Protein AF-A0A2V8CR18-F1 (afdb_monomer_lite)

Sequence (123 aa):
MHYYDLYAPLVASVKLEYTPEAAEKIVVDAVAPLGLEYQGVIKRAYDERWIDLLPSGGKLSGAYSNGGAYDVHPYMLINFNGKYPDVSTLAHELGHTMQSYFSNKKQPYPLASYPIFVAEVAS

Secondary structure (DSSP, 8-state):
--GGGTT--SSPPP-----HHHHHHHHHHHTGGG-HHHHHHHHHHHHTT-EE-S--TTPPSSEEEE---TTS--EEEE---SSHHHHHHHHHHHHHHHHHHHHHHHS-HHHHPPPHHHHTT--

Structure (mmCIF, N/CA/C/O backbone):
data_AF-A0A2V8CR18-F1
#
_entry.id   AF-A0A2V8CR18-F1
#
loop_
_atom_site.group_PDB
_atom_site.id
_atom_site.type_symbol
_atom_site.label_atom_id
_atom_site.label_alt_id
_atom_site.label_comp_id
_ato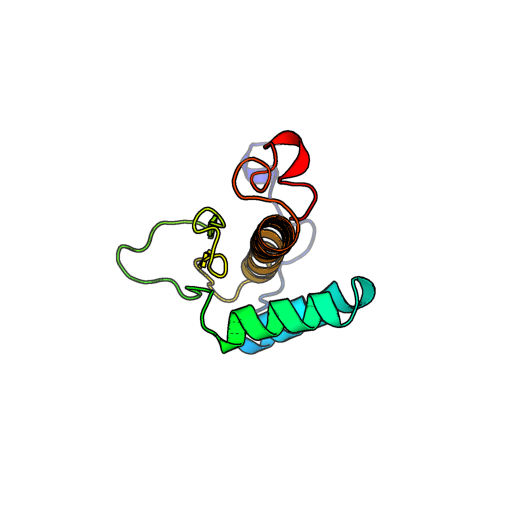m_site.label_asym_id
_atom_site.label_entity_id
_atom_site.label_seq_id
_atom_site.pdbx_PDB_ins_code
_atom_site.Cartn_x
_atom_site.Cartn_y
_atom_site.Cartn_z
_atom_site.occupancy
_atom_site.B_iso_or_equiv
_atom_site.auth_seq_id
_atom_site.auth_comp_id
_atom_site.auth_asym_id
_atom_site.auth_atom_id
_atom_site.pdbx_PDB_model_num
ATOM 1 N N . MET A 1 1 ? 34.560 -4.515 -6.338 1.00 73.81 1 MET A N 1
ATOM 2 C CA . MET A 1 1 ? 33.139 -4.188 -6.138 1.00 73.81 1 MET A CA 1
ATOM 3 C C . MET A 1 1 ? 33.024 -2.708 -5.854 1.00 73.81 1 MET A C 1
ATOM 5 O O . MET A 1 1 ? 33.656 -2.228 -4.919 1.00 73.81 1 MET A O 1
ATOM 9 N N . HIS A 1 2 ? 32.260 -2.013 -6.680 1.00 92.19 2 HIS A N 1
ATOM 10 C CA . HIS A 1 2 ? 31.877 -0.615 -6.538 1.00 92.19 2 HIS A CA 1
ATOM 11 C C . HIS A 1 2 ? 30.385 -0.522 -6.200 1.00 92.19 2 HIS A C 1
ATOM 13 O O . HIS A 1 2 ? 29.656 -1.507 -6.282 1.00 92.19 2 HIS A O 1
ATOM 19 N N . TYR A 1 3 ? 29.906 0.673 -5.856 1.00 89.31 3 TYR A N 1
ATOM 20 C CA . TYR A 1 3 ? 28.501 0.885 -5.492 1.00 89.31 3 TYR A CA 1
ATOM 21 C C . TYR A 1 3 ? 27.514 0.468 -6.600 1.00 89.31 3 TYR A C 1
ATOM 23 O O . TYR A 1 3 ? 26.449 -0.067 -6.311 1.00 89.31 3 TYR A O 1
ATOM 31 N N . TYR A 1 4 ? 27.882 0.646 -7.873 1.00 88.31 4 TYR A N 1
ATOM 32 C CA . TYR A 1 4 ? 27.051 0.247 -9.016 1.00 88.31 4 TYR A CA 1
ATOM 33 C C . TYR A 1 4 ? 26.975 -1.274 -9.230 1.00 88.31 4 TYR A C 1
ATOM 35 O O . TYR A 1 4 ? 26.094 -1.732 -9.953 1.00 88.31 4 TYR A O 1
ATOM 43 N N . ASP A 1 5 ? 27.846 -2.056 -8.585 1.00 88.62 5 ASP A N 1
ATOM 44 C CA . ASP A 1 5 ? 27.789 -3.520 -8.637 1.00 88.62 5 ASP A CA 1
ATOM 45 C C . ASP A 1 5 ? 26.711 -4.079 -7.687 1.00 88.62 5 ASP A C 1
ATOM 47 O O . ASP A 1 5 ? 26.291 -5.221 -7.851 1.00 88.62 5 ASP A O 1
ATOM 51 N N . LEU A 1 6 ? 26.225 -3.285 -6.715 1.00 87.44 6 LEU A N 1
ATOM 52 C CA . LEU A 1 6 ? 25.249 -3.727 -5.703 1.00 87.44 6 LEU A CA 1
ATOM 53 C C . LEU A 1 6 ? 23.882 -4.103 -6.290 1.00 87.44 6 LEU A C 1
ATOM 55 O O . LEU A 1 6 ? 23.180 -4.932 -5.720 1.00 87.44 6 LEU A O 1
ATOM 59 N N . TYR A 1 7 ? 23.508 -3.491 -7.414 1.00 82.81 7 TYR A N 1
ATOM 60 C CA . TYR A 1 7 ? 22.200 -3.673 -8.052 1.00 82.81 7 TYR A CA 1
ATOM 61 C C . TYR A 1 7 ? 22.311 -4.334 -9.430 1.00 82.81 7 TYR A C 1
ATOM 63 O O . TYR A 1 7 ? 21.338 -4.357 -10.187 1.00 82.81 7 TYR A O 1
ATOM 71 N N . ALA A 1 8 ? 23.496 -4.848 -9.778 1.00 84.88 8 ALA A N 1
ATOM 72 C CA . ALA A 1 8 ? 23.696 -5.562 -11.027 1.00 84.88 8 ALA A CA 1
ATOM 73 C C . ALA A 1 8 ? 22.865 -6.859 -11.002 1.00 84.88 8 ALA A C 1
ATOM 75 O O . ALA A 1 8 ? 23.010 -7.667 -10.080 1.00 84.88 8 ALA A O 1
ATOM 76 N N . PRO A 1 9 ? 21.973 -7.081 -11.981 1.00 81.31 9 PRO A N 1
ATOM 77 C CA . PRO A 1 9 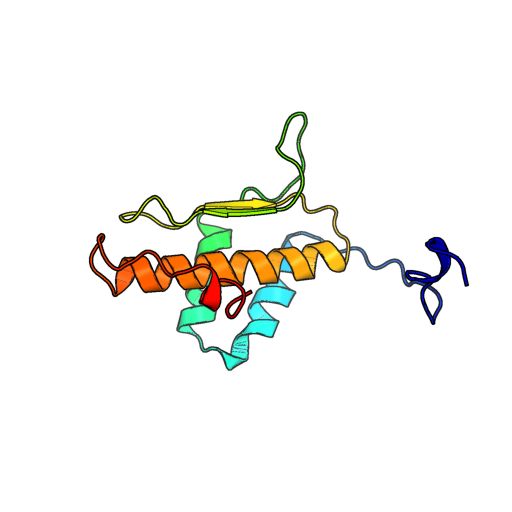? 21.134 -8.266 -11.980 1.00 81.31 9 PRO A CA 1
ATOM 78 C C . PRO A 1 9 ? 21.989 -9.511 -12.250 1.00 81.31 9 PRO A C 1
ATOM 80 O O . PRO A 1 9 ? 22.832 -9.522 -13.145 1.00 81.31 9 PRO A O 1
ATOM 83 N N . LEU A 1 10 ? 21.751 -10.580 -11.485 1.00 85.44 10 LEU A N 1
ATOM 84 C CA . LEU A 1 10 ? 22.474 -11.854 -11.630 1.00 85.44 10 LEU A CA 1
ATOM 85 C C . LEU A 1 10 ? 22.146 -12.582 -12.943 1.00 85.44 10 LEU A C 1
ATOM 87 O O . LEU A 1 10 ? 22.904 -13.437 -13.393 1.00 85.44 10 LEU A O 1
ATOM 91 N N . VAL A 1 11 ? 21.004 -12.254 -13.545 1.00 86.19 11 VAL A N 1
ATOM 92 C CA . VAL A 1 11 ? 20.515 -12.806 -14.810 1.00 86.19 11 VAL A CA 1
ATOM 93 C C . VAL A 1 11 ? 20.089 -11.671 -15.734 1.00 86.19 11 VAL A C 1
ATOM 95 O O . VAL A 1 11 ? 19.818 -10.560 -15.280 1.00 86.19 11 VAL A O 1
ATOM 98 N N . ALA A 1 12 ? 20.007 -11.945 -17.038 1.00 81.62 12 ALA A N 1
ATOM 99 C CA . ALA A 1 12 ? 19.505 -10.968 -17.996 1.00 81.62 12 ALA A CA 1
ATOM 100 C C . ALA A 1 12 ? 18.096 -10.498 -17.600 1.00 81.62 12 ALA A C 1
ATOM 102 O O . ALA A 1 12 ? 17.220 -11.304 -17.281 1.00 81.62 12 ALA A O 1
ATOM 103 N N . SER A 1 13 ? 17.884 -9.185 -17.619 1.00 73.06 13 SER A N 1
ATOM 104 C CA . SER A 1 13 ? 16.597 -8.592 -17.290 1.00 73.06 13 SER A CA 1
ATOM 105 C C . SER A 1 13 ? 15.564 -8.919 -18.367 1.00 73.06 13 SER A C 1
ATOM 107 O O . SER A 1 13 ? 15.783 -8.714 -19.561 1.00 73.06 13 SER A O 1
ATOM 109 N N . VAL A 1 14 ? 14.404 -9.409 -17.935 1.00 75.31 14 VAL A N 1
ATOM 110 C CA . VAL A 1 14 ? 13.232 -9.557 -18.800 1.00 75.31 14 VAL A CA 1
ATOM 111 C C . VAL A 1 14 ? 12.463 -8.241 -18.764 1.00 75.31 14 VAL A C 1
ATOM 113 O O . VAL A 1 14 ? 12.161 -7.724 -17.687 1.00 75.31 14 VAL A O 1
ATOM 116 N N . LYS A 1 15 ? 12.139 -7.681 -19.934 1.00 75.69 15 LYS A N 1
ATOM 117 C CA . LYS A 1 15 ? 11.211 -6.548 -20.021 1.00 75.69 15 LYS A CA 1
ATOM 118 C C . LYS A 1 15 ? 9.792 -7.058 -19.793 1.00 75.69 15 LYS A C 1
ATOM 120 O O . LYS A 1 15 ? 9.140 -7.515 -20.724 1.00 75.69 15 LYS A O 1
ATOM 125 N N . LEU A 1 16 ? 9.360 -7.018 -18.538 1.00 83.00 16 LEU A N 1
ATOM 126 C CA . LEU A 1 16 ? 7.977 -7.265 -18.151 1.00 83.00 16 LEU A CA 1
ATOM 127 C C . LEU A 1 16 ? 7.273 -5.919 -18.018 1.00 83.00 16 LEU A C 1
ATOM 129 O O . LEU A 1 16 ? 7.712 -5.066 -17.244 1.00 83.00 16 LEU A O 1
ATOM 133 N N . GLU A 1 17 ? 6.203 -5.754 -18.785 1.00 92.56 17 GLU A N 1
ATOM 134 C CA . GLU A 1 17 ? 5.314 -4.601 -18.719 1.00 92.56 17 GLU A CA 1
ATOM 135 C C . GLU A 1 17 ? 3.949 -5.062 -18.209 1.00 92.56 17 GLU A C 1
ATOM 137 O O . GLU A 1 17 ? 3.429 -6.095 -18.636 1.00 92.56 17 GLU A O 1
ATOM 142 N N . TYR A 1 18 ? 3.387 -4.303 -17.274 1.00 96.00 18 TYR A N 1
ATOM 143 C CA . TYR A 1 18 ? 2.132 -4.606 -16.601 1.00 96.00 18 TYR A CA 1
ATOM 144 C C . TYR A 1 18 ? 1.156 -3.459 -16.815 1.00 96.00 18 TYR A C 1
ATOM 146 O O . TYR A 1 18 ? 1.478 -2.301 -16.548 1.00 96.00 18 TYR A O 1
ATOM 154 N N . THR A 1 19 ? -0.055 -3.778 -17.262 1.00 97.62 19 THR A N 1
ATOM 155 C CA . THR A 1 19 ? -1.153 -2.808 -17.239 1.00 97.62 19 THR A CA 1
ATOM 156 C C . THR A 1 19 ? -1.677 -2.651 -15.804 1.00 97.62 19 THR A C 1
ATOM 158 O O . THR A 1 19 ? -1.482 -3.561 -14.988 1.00 97.62 19 THR A O 1
ATOM 161 N N . PRO A 1 20 ? -2.351 -1.535 -15.474 1.00 96.62 20 PRO A N 1
ATOM 162 C CA . PRO A 1 20 ? -3.069 -1.375 -14.208 1.00 96.62 20 PRO A CA 1
ATOM 163 C C . PRO A 1 20 ? -3.942 -2.576 -13.828 1.00 96.62 20 PRO A C 1
ATOM 165 O O . PRO A 1 20 ? -3.881 -3.057 -12.702 1.00 96.62 20 PRO A O 1
ATOM 168 N N . GLU A 1 21 ? -4.694 -3.108 -14.787 1.00 97.06 21 GLU A N 1
ATOM 169 C CA . GLU A 1 21 ? -5.637 -4.210 -14.585 1.00 97.06 21 GLU A CA 1
ATOM 170 C C . GLU A 1 21 ? -4.897 -5.531 -14.339 1.00 97.06 21 GLU A C 1
ATOM 172 O O . GLU A 1 21 ? -5.298 -6.343 -13.503 1.00 97.06 21 GLU A O 1
ATOM 177 N N . ALA A 1 22 ? -3.781 -5.749 -15.045 1.00 97.56 22 ALA A N 1
ATOM 178 C CA . ALA A 1 22 ? -2.915 -6.896 -14.802 1.00 97.56 22 ALA A CA 1
ATOM 179 C C . ALA A 1 22 ? -2.295 -6.828 -13.398 1.00 97.56 22 ALA A C 1
ATOM 181 O O . ALA A 1 22 ? -2.259 -7.839 -12.698 1.00 97.56 22 ALA A O 1
ATOM 182 N N . ALA A 1 23 ? -1.843 -5.642 -12.978 1.00 97.31 23 ALA A N 1
ATOM 183 C CA . ALA A 1 23 ? -1.287 -5.417 -11.649 1.00 97.31 23 ALA A CA 1
ATOM 184 C C . ALA A 1 23 ? -2.333 -5.640 -10.547 1.00 97.31 23 ALA A C 1
ATOM 186 O O . ALA A 1 23 ? -2.057 -6.385 -9.611 1.00 97.31 23 ALA A O 1
ATOM 187 N N . GLU A 1 24 ? -3.540 -5.081 -10.687 1.00 97.31 24 GLU A N 1
ATOM 188 C CA . GLU A 1 24 ? -4.664 -5.333 -9.775 1.00 97.31 24 GLU A CA 1
ATOM 189 C C . GLU A 1 24 ? -4.924 -6.833 -9.631 1.00 97.31 24 GLU A C 1
ATOM 191 O O . GLU A 1 24 ? -4.961 -7.356 -8.517 1.00 97.31 2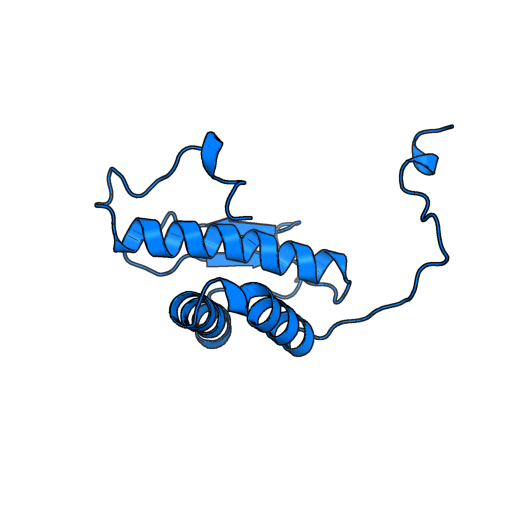4 GLU A O 1
ATOM 196 N N . LYS A 1 25 ? -5.065 -7.543 -10.757 1.00 98.06 25 LYS A N 1
ATOM 197 C CA . LYS A 1 25 ? -5.338 -8.979 -10.741 1.00 98.06 25 LYS A CA 1
ATOM 198 C C . LYS A 1 25 ? -4.243 -9.746 -10.000 1.00 98.06 25 LYS A C 1
ATOM 200 O O . LYS A 1 25 ? -4.557 -10.593 -9.169 1.00 98.06 25 LYS A O 1
ATOM 205 N N . ILE A 1 26 ? -2.976 -9.446 -10.288 1.00 98.00 26 ILE A N 1
ATOM 206 C CA . ILE A 1 26 ? -1.831 -10.082 -9.626 1.00 98.00 26 ILE A CA 1
ATOM 207 C C . ILE A 1 26 ? -1.886 -9.846 -8.116 1.00 98.00 26 ILE A C 1
ATOM 209 O O . ILE A 1 26 ? -1.751 -10.802 -7.355 1.00 98.00 26 ILE A O 1
ATOM 213 N N . VAL A 1 27 ? -2.108 -8.604 -7.679 1.00 97.94 27 VAL A N 1
ATOM 214 C CA . VAL A 1 27 ? -2.147 -8.261 -6.252 1.00 97.94 27 VAL A CA 1
ATOM 215 C C . VAL A 1 27 ? -3.316 -8.952 -5.551 1.00 97.94 27 VAL A C 1
ATOM 217 O O . VAL A 1 27 ? -3.116 -9.588 -4.519 1.00 97.94 27 VAL A O 1
ATOM 220 N N . VAL A 1 28 ? -4.521 -8.889 -6.124 1.00 98.06 28 VAL A N 1
ATOM 221 C CA . VAL A 1 28 ? -5.721 -9.528 -5.564 1.00 98.06 28 VAL A CA 1
ATOM 222 C C . VAL A 1 28 ? -5.549 -11.043 -5.461 1.00 98.06 28 VAL A C 1
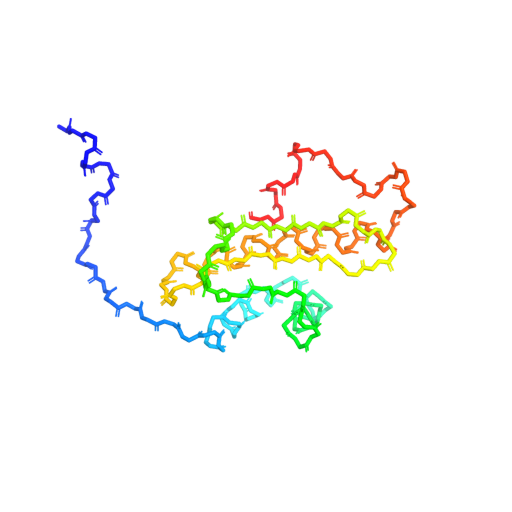ATOM 224 O O . VAL A 1 28 ? -5.918 -11.628 -4.443 1.00 98.06 28 VAL A O 1
ATOM 227 N N . ASP A 1 29 ? -4.983 -11.689 -6.480 1.00 98.19 29 ASP A N 1
ATOM 228 C CA . ASP A 1 29 ? -4.744 -13.133 -6.462 1.00 98.19 29 ASP A CA 1
ATOM 229 C C . ASP A 1 29 ? -3.662 -13.515 -5.439 1.00 98.19 29 ASP A C 1
ATOM 231 O O . ASP A 1 29 ? -3.808 -14.514 -4.731 1.00 98.19 29 ASP A O 1
ATOM 235 N N . ALA A 1 30 ? -2.601 -12.710 -5.310 1.00 97.56 30 ALA A N 1
ATOM 236 C CA . ALA A 1 30 ? -1.496 -12.967 -4.385 1.00 97.56 30 ALA A CA 1
ATOM 237 C C . ALA A 1 30 ? -1.939 -12.976 -2.913 1.00 97.56 30 ALA A C 1
ATOM 239 O O . ALA A 1 30 ? -1.404 -13.740 -2.110 1.00 97.56 30 ALA A O 1
ATOM 240 N N . VAL A 1 31 ? -2.947 -12.174 -2.562 1.00 97.69 31 VAL A N 1
ATOM 241 C CA . VAL A 1 31 ? -3.477 -12.084 -1.193 1.00 97.69 31 VAL A CA 1
ATOM 242 C C . VAL A 1 31 ? -4.619 -13.066 -0.910 1.00 97.69 31 VAL A C 1
ATOM 244 O O . VAL A 1 31 ? -5.213 -13.011 0.165 1.00 97.69 31 VAL A O 1
ATOM 247 N N . ALA A 1 32 ? -4.932 -13.991 -1.825 1.00 98.19 32 ALA A N 1
ATOM 248 C CA . ALA A 1 32 ? -5.971 -15.005 -1.611 1.00 98.19 32 ALA A CA 1
ATOM 249 C C . ALA A 1 32 ? -5.852 -15.777 -0.278 1.00 98.19 32 ALA A C 1
ATOM 251 O O . ALA A 1 32 ? -6.884 -16.001 0.363 1.00 98.19 32 ALA A O 1
ATOM 252 N N . PRO A 1 33 ? -4.645 -16.135 0.215 1.00 98.31 33 PRO A N 1
ATOM 253 C CA . PRO A 1 33 ? -4.496 -16.787 1.518 1.00 98.31 33 PRO A CA 1
ATOM 254 C C . PRO A 1 33 ? -4.971 -15.948 2.717 1.00 98.31 33 PRO A C 1
ATOM 256 O O . PRO A 1 33 ? -5.245 -16.516 3.771 1.00 98.31 33 PRO A O 1
ATOM 259 N N . LEU A 1 34 ? -5.092 -14.622 2.573 1.00 97.81 34 LEU A N 1
ATOM 260 C CA . LEU A 1 34 ? -5.571 -13.711 3.624 1.00 97.81 34 LEU A CA 1
ATOM 261 C C . LEU A 1 34 ? -7.107 -13.681 3.738 1.00 97.81 34 LEU A C 1
ATOM 263 O O . LEU A 1 34 ? -7.654 -13.051 4.642 1.00 97.81 34 LEU A O 1
ATOM 267 N N . GLY A 1 35 ? -7.806 -14.398 2.854 1.00 98.25 35 GLY A N 1
ATOM 268 C CA . GLY A 1 35 ? -9.247 -14.606 2.909 1.00 98.25 35 GLY A CA 1
ATOM 269 C C . GLY A 1 35 ? -10.068 -13.625 2.069 1.00 98.25 35 GLY A C 1
ATOM 270 O O . GLY A 1 35 ? -9.611 -12.568 1.632 1.00 98.25 35 GLY A O 1
ATOM 271 N N . LEU A 1 36 ? -11.334 -13.998 1.855 1.00 98.19 36 LEU A N 1
ATOM 272 C CA . LEU A 1 36 ? -12.249 -13.295 0.949 1.00 98.19 36 LEU A CA 1
ATOM 273 C C . LEU A 1 36 ? -12.605 -11.879 1.417 1.00 98.19 36 LEU A C 1
ATOM 275 O O . LEU A 1 36 ? -12.822 -11.007 0.580 1.00 98.19 36 LEU A O 1
ATOM 279 N N . GLU A 1 37 ? -12.657 -11.631 2.730 1.00 98.12 37 GLU A N 1
ATOM 280 C CA . GLU A 1 37 ? -12.884 -10.278 3.260 1.00 98.12 37 GLU A CA 1
ATOM 281 C C . GLU A 1 37 ? -11.738 -9.345 2.853 1.00 98.12 37 GLU A C 1
ATOM 283 O O . GLU A 1 37 ? -11.986 -8.255 2.340 1.00 98.12 37 GLU A O 1
ATOM 288 N N . TYR A 1 38 ? -10.491 -9.800 3.007 1.00 98.38 38 TYR A N 1
ATOM 289 C CA . TYR A 1 38 ? -9.303 -9.023 2.666 1.00 98.38 38 TYR A CA 1
ATOM 290 C C . TYR A 1 38 ? -9.255 -8.704 1.165 1.00 98.38 38 TYR A C 1
ATOM 292 O O . TYR A 1 38 ? -9.140 -7.542 0.775 1.00 98.38 38 TYR A O 1
ATOM 300 N N . GLN A 1 39 ? -9.449 -9.721 0.316 1.00 98.31 39 GLN A N 1
ATOM 301 C CA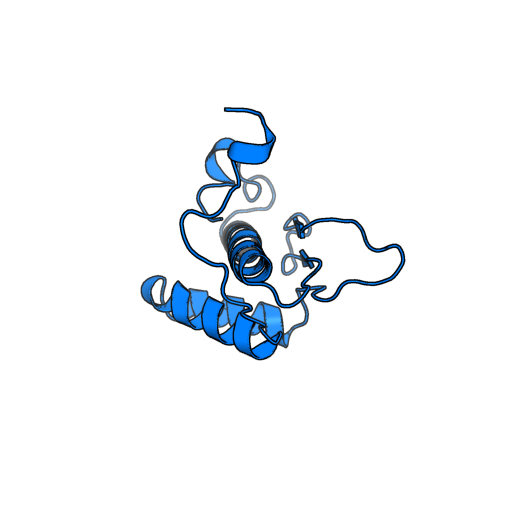 . GLN A 1 39 ? -9.558 -9.540 -1.136 1.00 98.31 39 GLN A CA 1
ATOM 302 C C . GLN A 1 39 ? -10.701 -8.597 -1.526 1.00 98.31 39 GLN A C 1
ATOM 304 O O . GLN A 1 39 ? -10.540 -7.762 -2.415 1.00 98.31 39 GLN A O 1
ATOM 309 N N . GLY A 1 40 ? -11.855 -8.724 -0.867 1.00 98.44 40 GLY A N 1
ATOM 310 C CA . GLY A 1 40 ? -13.027 -7.899 -1.133 1.00 98.44 40 GLY A CA 1
ATOM 311 C C . GLY A 1 40 ? -12.777 -6.419 -0.857 1.00 98.44 40 GLY A C 1
ATOM 312 O O . GLY A 1 40 ? -13.178 -5.576 -1.653 1.00 98.44 40 GLY A O 1
ATOM 313 N N . VAL A 1 41 ? -12.078 -6.087 0.231 1.00 98.19 41 VAL A N 1
ATOM 314 C CA . VAL A 1 41 ? -11.727 -4.692 0.540 1.00 98.19 41 VAL A CA 1
ATOM 315 C C . VAL A 1 41 ? -10.692 -4.146 -0.442 1.00 98.19 41 VAL A C 1
ATOM 317 O O . VAL A 1 41 ? -10.846 -3.014 -0.888 1.00 98.19 41 VAL A O 1
ATOM 320 N N . ILE A 1 42 ? -9.692 -4.939 -0.841 1.00 98.12 42 ILE A N 1
ATOM 321 C CA . ILE A 1 42 ? -8.732 -4.502 -1.865 1.00 98.12 42 ILE A CA 1
ATOM 322 C C . ILE A 1 42 ? -9.443 -4.209 -3.185 1.00 98.12 42 ILE A C 1
ATOM 324 O O . ILE A 1 42 ? -9.232 -3.143 -3.751 1.00 98.12 42 ILE A O 1
ATOM 328 N N . LYS A 1 43 ? -10.339 -5.091 -3.647 1.00 98.06 43 LYS A N 1
ATOM 329 C CA . LYS A 1 43 ? -11.152 -4.832 -4.848 1.00 98.06 43 LYS A CA 1
ATOM 330 C C . LYS A 1 43 ? -11.938 -3.528 -4.731 1.00 98.06 43 LYS A C 1
ATOM 332 O O . LYS A 1 43 ? -11.883 -2.699 -5.631 1.00 98.06 43 LYS A O 1
ATOM 337 N N . ARG A 1 44 ? -12.578 -3.295 -3.580 1.00 98.00 44 ARG A N 1
ATOM 338 C CA . ARG A 1 44 ? -13.255 -2.020 -3.306 1.00 98.00 44 ARG A CA 1
ATOM 339 C C . ARG A 1 44 ? -12.311 -0.823 -3.389 1.00 98.00 44 ARG A C 1
ATOM 341 O O . ARG A 1 44 ? -12.732 0.210 -3.888 1.00 98.00 44 ARG A O 1
ATOM 348 N N . ALA A 1 45 ? -11.059 -0.940 -2.948 1.00 97.94 45 ALA A N 1
ATOM 349 C CA . ALA A 1 45 ? -10.090 0.150 -3.056 1.00 97.94 45 ALA A CA 1
ATOM 350 C C . ALA A 1 45 ? -9.819 0.560 -4.515 1.00 97.94 45 ALA A C 1
ATOM 352 O O . ALA A 1 45 ? -9.700 1.756 -4.802 1.00 97.94 45 ALA A O 1
ATOM 353 N N . TYR A 1 46 ? -9.778 -0.409 -5.437 1.00 96.62 46 TYR A N 1
ATOM 354 C CA . TYR A 1 46 ? -9.695 -0.147 -6.877 1.00 96.62 46 TYR A CA 1
ATOM 355 C C . TYR A 1 46 ? -11.010 0.428 -7.426 1.00 96.62 46 TYR A C 1
ATOM 357 O O . TYR A 1 46 ? -11.002 1.504 -8.029 1.00 96.62 46 TYR A O 1
ATOM 365 N N . ASP A 1 47 ? -12.138 -0.235 -7.159 1.00 97.31 47 ASP A N 1
ATOM 366 C CA . ASP A 1 47 ? -13.458 0.119 -7.706 1.00 97.31 47 ASP A CA 1
ATOM 367 C C . ASP A 1 47 ? -13.955 1.498 -7.230 1.00 97.31 47 ASP A C 1
ATOM 369 O O . ASP A 1 47 ? -14.553 2.265 -7.987 1.00 97.31 47 ASP A O 1
ATOM 373 N N . GLU A 1 48 ? -13.693 1.837 -5.966 1.00 97.38 48 GLU A N 1
ATOM 374 C CA . GLU A 1 48 ? -14.146 3.068 -5.307 1.00 97.38 48 GLU A CA 1
ATOM 375 C C . GLU A 1 48 ? -13.087 4.187 -5.353 1.00 97.38 48 GLU A C 1
ATOM 377 O O . GLU A 1 48 ? -13.232 5.206 -4.680 1.00 97.38 48 GLU A O 1
ATOM 382 N N . ARG A 1 49 ? -12.036 4.035 -6.175 1.00 95.25 49 ARG A N 1
ATOM 383 C CA . ARG A 1 49 ? -10.999 5.056 -6.429 1.00 95.25 49 ARG A CA 1
ATOM 384 C C . ARG A 1 49 ? -10.274 5.553 -5.171 1.00 95.25 49 ARG A C 1
ATOM 386 O O . ARG A 1 49 ? -10.001 6.745 -5.040 1.00 95.25 49 ARG A O 1
ATOM 393 N N . TRP A 1 50 ? -9.901 4.650 -4.266 1.00 98.00 50 TRP A N 1
ATOM 394 C CA . TRP A 1 50 ? -9.049 5.001 -3.116 1.00 98.00 50 TRP A CA 1
ATOM 395 C C . TRP A 1 50 ? -7.606 5.307 -3.552 1.00 98.00 50 TRP A C 1
ATOM 397 O O . TRP A 1 50 ? -6.834 5.897 -2.797 1.00 98.00 50 TRP A O 1
ATOM 407 N N . ILE A 1 51 ? -7.255 4.892 -4.773 1.00 98.12 51 ILE A N 1
ATOM 408 C CA . ILE A 1 51 ? -5.903 4.871 -5.320 1.00 98.12 51 ILE A CA 1
ATOM 409 C C . ILE A 1 51 ? -5.752 5.925 -6.419 1.00 98.12 51 ILE A C 1
ATOM 411 O O . ILE A 1 51 ? -6.365 5.828 -7.485 1.00 98.12 51 ILE A O 1
ATOM 415 N N . ASP A 1 52 ? -4.863 6.891 -6.207 1.00 97.88 52 ASP A N 1
ATOM 416 C CA . ASP A 1 52 ? -4.331 7.737 -7.273 1.00 97.88 52 ASP A CA 1
ATOM 417 C C . ASP A 1 52 ? -3.125 7.035 -7.928 1.00 97.88 52 ASP A C 1
ATOM 419 O O . ASP A 1 52 ? -1.988 7.140 -7.458 1.00 97.88 52 ASP A O 1
ATOM 423 N N . LEU A 1 53 ? -3.393 6.278 -8.999 1.00 97.00 53 LEU A N 1
ATOM 424 C CA . LEU A 1 53 ? -2.507 5.230 -9.527 1.00 97.00 53 LEU A CA 1
ATOM 425 C C . LEU A 1 53 ? -1.407 5.707 -10.492 1.00 97.00 53 LEU A C 1
ATOM 427 O O . LEU A 1 53 ? -0.273 5.233 -10.433 1.00 97.00 53 LEU A O 1
ATOM 431 N N . LEU A 1 54 ? -1.746 6.583 -11.440 1.00 96.88 54 LEU A N 1
ATOM 432 C CA . LEU A 1 54 ? -0.861 6.914 -12.562 1.00 96.88 54 LEU A CA 1
ATOM 433 C C . LEU A 1 54 ? -0.018 8.163 -12.268 1.00 96.88 54 LEU A C 1
ATOM 435 O O . LEU A 1 54 ? -0.488 9.069 -11.573 1.00 96.88 54 LEU A O 1
ATOM 439 N N . PRO A 1 55 ? 1.216 8.252 -12.791 1.00 96.56 55 PRO A N 1
ATOM 440 C CA . PRO A 1 55 ? 2.020 9.459 -12.678 1.00 96.56 55 PRO A CA 1
ATOM 441 C C . PRO A 1 55 ? 1.385 10.621 -13.450 1.00 96.56 55 PRO A C 1
ATOM 443 O O . PRO A 1 55 ? 0.810 10.445 -14.526 1.00 96.56 55 PRO A O 1
ATOM 446 N N . SER A 1 56 ? 1.524 11.832 -12.918 1.00 96.25 56 SER A N 1
ATOM 447 C CA . SER A 1 56 ? 1.074 13.064 -13.568 1.00 96.25 56 SER A CA 1
ATOM 448 C C . SER A 1 56 ? 2.024 14.225 -13.259 1.00 96.25 56 SER A C 1
ATOM 450 O O . SER A 1 56 ? 2.831 14.169 -12.327 1.00 96.25 56 SER A O 1
ATOM 452 N N . GLY A 1 57 ? 1.983 15.278 -14.081 1.00 97.06 57 GLY A N 1
ATOM 453 C CA . GLY A 1 57 ? 2.859 16.439 -13.912 1.00 97.06 57 GLY A CA 1
ATOM 454 C C . GLY A 1 57 ? 2.628 17.130 -12.566 1.00 97.06 57 GLY A C 1
ATOM 455 O O . GLY A 1 57 ? 1.508 17.521 -12.260 1.00 97.06 57 GLY A O 1
ATOM 456 N N . GLY A 1 58 ? 3.690 17.285 -11.770 1.00 95.50 58 GLY A N 1
ATOM 457 C CA . GLY A 1 58 ? 3.624 17.908 -10.441 1.00 95.50 58 GLY A CA 1
ATOM 458 C C . GLY A 1 58 ? 3.133 16.989 -9.316 1.00 95.50 58 GLY A C 1
ATOM 459 O O . GLY A 1 58 ? 3.052 17.442 -8.175 1.00 95.50 58 GLY A O 1
ATOM 460 N N . LYS A 1 59 ? 2.835 15.713 -9.601 1.00 97.12 59 LYS A N 1
ATOM 461 C CA . LYS A 1 59 ? 2.498 14.715 -8.578 1.00 97.12 59 LYS A CA 1
ATOM 462 C C . LYS A 1 59 ? 3.709 14.420 -7.691 1.00 97.12 59 LYS A C 1
ATOM 464 O O . LYS A 1 59 ? 4.843 14.372 -8.171 1.00 97.12 59 LYS A O 1
ATOM 469 N N . LEU A 1 60 ? 3.462 14.218 -6.395 1.00 96.44 60 LEU A N 1
ATOM 470 C CA . LEU A 1 60 ? 4.499 13.831 -5.439 1.00 96.44 60 LEU A CA 1
ATOM 471 C C . LEU A 1 60 ? 5.160 12.518 -5.885 1.00 96.44 60 LEU A C 1
ATOM 473 O O . LEU A 1 60 ? 4.472 11.602 -6.337 1.00 96.44 60 LEU A O 1
ATOM 477 N N . SER A 1 61 ? 6.485 12.421 -5.763 1.00 95.06 61 SER A N 1
ATOM 478 C CA . SER A 1 61 ? 7.222 11.211 -6.136 1.00 95.06 61 SER A CA 1
ATOM 479 C C . SER A 1 61 ? 7.012 10.071 -5.140 1.00 95.06 61 SER A C 1
ATOM 481 O O . SER A 1 61 ? 6.764 10.308 -3.961 1.00 95.06 61 SER A O 1
ATOM 483 N N . GLY A 1 62 ? 7.237 8.840 -5.600 1.00 94.56 62 GLY A N 1
ATOM 484 C CA . GLY A 1 62 ? 7.141 7.639 -4.770 1.00 94.56 62 GLY A CA 1
ATOM 485 C C . GLY A 1 62 ? 5.713 7.113 -4.661 1.00 94.56 62 GLY A C 1
ATOM 486 O O . GLY A 1 62 ? 4.919 7.250 -5.599 1.00 94.56 62 GLY A O 1
ATOM 487 N N . ALA A 1 63 ? 5.426 6.487 -3.527 1.00 97.31 63 ALA A N 1
ATOM 488 C CA . ALA A 1 63 ? 4.125 5.961 -3.159 1.00 97.31 63 ALA A CA 1
ATOM 489 C C . ALA A 1 63 ? 3.917 6.131 -1.644 1.00 97.31 63 ALA A C 1
ATOM 491 O O . ALA A 1 63 ? 4.901 6.280 -0.919 1.00 97.31 63 ALA A O 1
ATOM 492 N N . TYR A 1 64 ? 2.663 6.199 -1.196 1.00 96.94 64 TYR A N 1
ATOM 493 C CA . TYR A 1 64 ? 2.298 6.153 0.221 1.00 96.94 64 TYR A CA 1
ATOM 494 C C . TYR A 1 64 ? 0.818 5.782 0.405 1.00 96.94 64 TYR A C 1
ATOM 496 O O . TYR A 1 64 ? -0.018 6.040 -0.469 1.00 96.94 64 TYR A O 1
ATOM 504 N N . SER A 1 65 ? 0.473 5.303 1.600 1.00 97.50 65 SER A N 1
ATOM 505 C CA . SER A 1 65 ? -0.896 5.197 2.111 1.00 97.50 65 SER A CA 1
ATOM 506 C C . SER A 1 65 ? -1.142 6.172 3.268 1.00 97.50 65 SER A C 1
ATOM 508 O O . SER A 1 65 ? -0.269 6.421 4.099 1.00 97.50 65 SER A O 1
ATOM 510 N N . ASN A 1 66 ? -2.341 6.752 3.332 1.00 96.44 66 ASN A N 1
ATOM 511 C CA . ASN A 1 66 ? -2.777 7.648 4.398 1.00 96.44 66 ASN A CA 1
ATOM 512 C C . ASN A 1 66 ? -4.153 7.224 4.933 1.00 96.44 66 ASN A C 1
ATOM 514 O O . ASN A 1 66 ? -5.181 7.411 4.280 1.00 96.44 66 ASN A O 1
ATOM 518 N N . GLY A 1 67 ? -4.157 6.690 6.155 1.00 94.56 67 GLY A N 1
ATOM 519 C CA . GLY A 1 67 ? -5.352 6.292 6.904 1.00 94.56 67 GLY A CA 1
ATOM 520 C C . GLY A 1 67 ? -5.848 7.302 7.941 1.00 94.56 67 GLY A C 1
ATOM 521 O O . GLY A 1 67 ? -6.708 6.956 8.747 1.00 94.56 67 GLY A O 1
ATOM 522 N N . GLY A 1 68 ? -5.312 8.528 7.965 1.00 91.62 68 GLY A N 1
ATOM 523 C CA . GLY A 1 68 ? -5.581 9.508 9.026 1.00 91.62 68 GLY A CA 1
ATOM 524 C C . GLY A 1 68 ? -7.014 10.050 9.055 1.00 91.62 68 GLY A C 1
ATOM 525 O O . GLY A 1 68 ? -7.463 10.566 10.078 1.00 91.62 68 GLY A O 1
ATOM 526 N N . ALA A 1 69 ? -7.755 9.920 7.955 1.00 92.94 69 ALA A N 1
ATOM 527 C CA . ALA A 1 69 ? -9.167 10.273 7.897 1.00 92.94 69 ALA A CA 1
ATOM 528 C C . ALA A 1 69 ? -10.017 9.118 8.464 1.00 92.94 69 ALA A C 1
ATOM 530 O O . ALA A 1 69 ? -10.469 8.240 7.737 1.00 92.94 69 ALA A O 1
ATOM 531 N N . TYR A 1 70 ? -10.191 9.114 9.786 1.00 95.44 70 TYR A N 1
ATOM 532 C CA . TYR A 1 70 ? -10.694 7.971 10.558 1.00 95.44 70 TYR A CA 1
ATOM 533 C C . TYR A 1 70 ? -12.071 7.429 10.128 1.00 95.44 70 TYR A C 1
ATOM 535 O O . TYR A 1 70 ? -12.233 6.218 10.003 1.00 95.44 70 TYR A O 1
ATOM 543 N N . ASP A 1 71 ? -13.045 8.303 9.861 1.00 95.25 71 ASP A N 1
ATOM 544 C CA . ASP A 1 71 ? -14.422 7.898 9.521 1.00 95.25 71 ASP A CA 1
ATOM 545 C C . ASP A 1 71 ? -14.623 7.562 8.031 1.00 95.25 71 ASP A C 1
ATOM 547 O O . ASP A 1 71 ? -15.746 7.313 7.586 1.00 95.25 71 ASP A O 1
ATOM 551 N N . VAL A 1 72 ? -13.549 7.562 7.236 1.00 94.38 72 VAL A N 1
ATOM 552 C CA . VAL A 1 72 ? -13.590 7.243 5.804 1.00 94.38 72 VAL A CA 1
ATOM 553 C C . VAL A 1 72 ? -12.554 6.179 5.448 1.00 94.38 72 VAL A C 1
ATOM 555 O O . VAL A 1 72 ? -11.761 5.730 6.276 1.00 94.38 72 VAL A O 1
ATOM 558 N N . HIS A 1 73 ? -12.592 5.723 4.198 1.00 95.62 73 HIS A N 1
ATOM 559 C CA . HIS A 1 73 ? -11.569 4.819 3.695 1.00 95.62 73 HIS A CA 1
ATOM 560 C C . HIS A 1 73 ? -10.207 5.533 3.586 1.00 95.62 73 HIS A C 1
ATOM 562 O O . HIS A 1 73 ? -10.166 6.742 3.338 1.00 95.62 73 HIS A O 1
ATOM 568 N N . PRO A 1 74 ? -9.084 4.808 3.734 1.00 97.31 74 PRO A N 1
ATOM 569 C CA . PRO A 1 74 ? -7.764 5.377 3.494 1.00 97.31 74 PRO A CA 1
ATOM 570 C C . PRO A 1 74 ? -7.584 5.805 2.032 1.00 97.31 74 PRO A C 1
ATOM 572 O O . PRO A 1 74 ? -8.303 5.348 1.138 1.00 97.31 74 PRO A O 1
ATOM 575 N N . TYR A 1 75 ? -6.595 6.664 1.801 1.00 97.56 75 TYR A N 1
ATOM 576 C CA . TYR A 1 75 ? -6.192 7.109 0.469 1.00 97.56 75 TYR A CA 1
ATOM 577 C C . TYR A 1 75 ? -4.774 6.660 0.169 1.00 97.56 75 TYR A C 1
ATOM 579 O O . TYR A 1 75 ? -3.902 6.727 1.033 1.00 97.56 75 TYR A O 1
ATOM 587 N N . MET A 1 76 ? -4.539 6.257 -1.072 1.00 97.75 76 MET A N 1
ATOM 588 C CA . MET A 1 76 ? -3.247 5.776 -1.531 1.00 97.75 76 MET A CA 1
ATOM 589 C C . MET A 1 76 ? -2.792 6.574 -2.745 1.00 97.75 76 MET A C 1
ATOM 591 O O . MET A 1 76 ? -3.570 6.830 -3.664 1.00 97.75 76 MET A O 1
ATOM 595 N N . LEU A 1 77 ? -1.519 6.946 -2.762 1.00 97.81 77 LEU A N 1
ATOM 596 C CA . LEU A 1 77 ? -0.865 7.566 -3.903 1.00 97.81 77 LEU A CA 1
ATOM 597 C C . LEU A 1 77 ? 0.257 6.652 -4.369 1.00 97.81 77 LEU A C 1
ATOM 599 O O . LEU A 1 77 ? 1.058 6.191 -3.566 1.00 97.81 77 LEU A O 1
ATOM 603 N N . ILE A 1 78 ? 0.346 6.428 -5.674 1.00 97.81 78 ILE A N 1
ATOM 604 C CA . ILE A 1 78 ? 1.465 5.722 -6.297 1.00 97.81 78 ILE A CA 1
ATOM 605 C C . ILE A 1 78 ? 1.743 6.321 -7.678 1.00 97.81 78 ILE A C 1
ATOM 607 O O . ILE A 1 78 ? 0.874 6.921 -8.311 1.00 97.81 78 ILE A O 1
ATOM 611 N N . ASN A 1 79 ? 2.982 6.188 -8.141 1.00 97.81 79 ASN A N 1
ATOM 612 C CA . ASN A 1 79 ? 3.382 6.525 -9.503 1.00 97.81 79 ASN A CA 1
ATOM 613 C C . ASN A 1 79 ? 3.671 5.235 -10.279 1.00 97.81 79 ASN A C 1
ATOM 615 O O . ASN A 1 79 ? 4.827 4.844 -10.433 1.00 97.81 79 ASN A O 1
ATOM 619 N N . PHE A 1 80 ? 2.618 4.557 -10.737 1.00 97.25 80 PHE A N 1
ATOM 620 C CA . PHE A 1 80 ? 2.731 3.280 -11.439 1.00 97.25 80 PHE A CA 1
ATOM 621 C C . PHE A 1 80 ? 3.194 3.469 -12.894 1.00 97.25 80 PHE A C 1
ATOM 623 O O . PHE A 1 80 ? 2.507 4.108 -13.690 1.00 97.25 80 PHE A O 1
ATOM 630 N N . ASN A 1 81 ? 4.342 2.891 -13.257 1.00 95.69 81 ASN A N 1
ATOM 631 C CA . ASN A 1 81 ? 4.949 2.988 -14.592 1.00 95.69 81 ASN A CA 1
ATOM 632 C C . ASN A 1 81 ? 4.909 1.658 -15.363 1.00 95.69 81 ASN A C 1
ATOM 634 O O . ASN A 1 81 ? 5.612 1.503 -16.363 1.00 95.69 81 ASN A O 1
ATOM 638 N N . GLY A 1 82 ? 4.124 0.687 -14.893 1.00 95.44 82 GLY A N 1
ATOM 639 C CA . GLY A 1 82 ? 3.970 -0.611 -15.542 1.00 95.44 82 GLY A CA 1
ATOM 640 C C . GLY A 1 82 ? 5.150 -1.560 -15.365 1.00 95.44 82 GLY A C 1
ATOM 641 O O . GLY A 1 82 ? 5.261 -2.521 -16.120 1.00 95.44 82 GLY A O 1
ATOM 642 N N . LYS A 1 83 ? 6.046 -1.330 -14.400 1.00 93.50 83 LYS A N 1
ATOM 643 C CA . LYS A 1 83 ? 7.189 -2.217 -14.137 1.00 93.50 83 LYS A CA 1
ATOM 644 C C . LYS A 1 83 ? 6.887 -3.170 -12.985 1.00 93.50 83 LYS A C 1
ATOM 646 O O . LYS A 1 83 ? 6.088 -2.868 -12.109 1.00 93.50 83 LYS A O 1
ATOM 651 N N . TYR A 1 84 ? 7.596 -4.298 -12.936 1.00 91.44 84 TYR A N 1
ATOM 652 C CA . TYR A 1 84 ? 7.460 -5.263 -11.837 1.00 91.44 84 TYR A CA 1
ATOM 653 C C . TYR A 1 84 ? 7.604 -4.639 -10.430 1.00 91.44 84 TYR A C 1
ATOM 655 O O . TYR A 1 84 ? 6.751 -4.919 -9.588 1.00 91.44 84 TYR A O 1
ATOM 663 N N . PRO A 1 85 ? 8.602 -3.768 -10.153 1.00 93.06 85 PRO A N 1
ATOM 664 C CA . PRO A 1 85 ? 8.699 -3.112 -8.849 1.00 93.06 85 PRO A CA 1
ATOM 665 C C . PRO A 1 85 ? 7.451 -2.306 -8.493 1.00 93.06 85 PRO A C 1
ATOM 667 O O . PRO A 1 85 ? 7.054 -2.310 -7.337 1.00 93.06 85 PRO A O 1
ATOM 670 N N . ASP A 1 86 ? 6.786 -1.698 -9.478 1.00 96.06 86 ASP A N 1
ATOM 671 C CA . ASP A 1 86 ? 5.576 -0.911 -9.240 1.00 96.06 86 ASP A CA 1
ATOM 672 C C . ASP A 1 86 ? 4.414 -1.800 -8.764 1.00 96.06 86 ASP A C 1
ATOM 674 O O . ASP A 1 86 ? 3.615 -1.366 -7.942 1.00 96.06 86 ASP A O 1
ATOM 678 N N . VAL A 1 87 ? 4.333 -3.057 -9.228 1.00 96.88 87 VAL A N 1
ATOM 679 C CA . VAL A 1 87 ? 3.348 -4.046 -8.741 1.00 96.88 87 VAL A CA 1
ATOM 680 C C . VAL A 1 87 ? 3.633 -4.416 -7.284 1.00 96.88 87 VAL A C 1
ATOM 682 O O . VAL A 1 87 ? 2.714 -4.509 -6.474 1.00 96.88 87 VAL A O 1
ATOM 685 N N . SER A 1 88 ? 4.911 -4.587 -6.932 1.00 96.38 88 SER A N 1
ATOM 686 C CA . SER A 1 88 ? 5.317 -4.852 -5.548 1.00 96.38 88 SER A CA 1
ATOM 687 C C . SER A 1 88 ? 5.035 -3.658 -4.635 1.00 96.38 88 SER A C 1
ATOM 689 O O . SER A 1 88 ? 4.531 -3.847 -3.535 1.00 96.38 88 SER A O 1
ATOM 691 N N . THR A 1 89 ? 5.316 -2.432 -5.087 1.00 97.44 89 THR A N 1
ATOM 692 C CA . THR A 1 89 ? 4.990 -1.204 -4.348 1.00 97.44 89 THR A CA 1
ATOM 693 C C . THR A 1 89 ? 3.481 -1.038 -4.188 1.00 97.44 89 THR A C 1
ATOM 695 O O . THR A 1 89 ? 3.017 -0.644 -3.127 1.00 97.44 89 THR A O 1
ATOM 698 N N . LEU A 1 90 ? 2.690 -1.394 -5.202 1.00 97.62 90 LEU A N 1
ATOM 699 C CA . LEU A 1 90 ? 1.232 -1.381 -5.103 1.00 97.62 90 LEU A CA 1
ATOM 700 C C . LEU A 1 90 ? 0.732 -2.327 -4.001 1.00 97.62 90 LEU A C 1
ATOM 702 O O . LEU A 1 90 ? -0.124 -1.938 -3.212 1.00 97.62 90 LEU A O 1
ATOM 706 N N . ALA A 1 91 ? 1.291 -3.538 -3.918 1.00 98.00 91 ALA A N 1
ATOM 707 C CA . ALA A 1 91 ? 0.981 -4.485 -2.847 1.00 98.00 91 ALA A CA 1
ATOM 708 C C . ALA A 1 91 ? 1.400 -3.958 -1.462 1.00 98.00 91 ALA A C 1
ATOM 710 O O . ALA A 1 91 ? 0.611 -4.038 -0.524 1.00 98.00 91 ALA A O 1
ATOM 711 N N . HIS A 1 92 ? 2.599 -3.378 -1.361 1.00 98.25 92 HIS A N 1
ATOM 712 C CA . HIS A 1 92 ? 3.141 -2.782 -0.136 1.00 98.25 92 HIS A CA 1
ATOM 713 C C . HIS A 1 92 ? 2.208 -1.702 0.435 1.00 98.25 92 HIS A C 1
ATOM 715 O O . HIS A 1 92 ? 1.738 -1.789 1.570 1.00 98.25 92 HIS A O 1
ATOM 721 N N . GLU A 1 93 ? 1.835 -0.721 -0.388 1.00 98.31 93 GLU A N 1
ATOM 722 C CA . GLU A 1 93 ? 0.960 0.372 0.046 1.00 98.31 93 GLU A CA 1
ATOM 723 C C . GLU A 1 93 ? -0.479 -0.091 0.320 1.00 98.31 93 GLU A C 1
ATOM 725 O O . GLU A 1 93 ? -1.165 0.447 1.199 1.00 98.31 93 GLU A O 1
ATOM 730 N N . LEU A 1 94 ? -0.955 -1.123 -0.386 1.00 98.12 94 LEU A N 1
ATOM 731 C CA . LEU A 1 94 ? -2.220 -1.777 -0.050 1.00 98.12 94 LEU A CA 1
ATOM 732 C C . LEU A 1 94 ? -2.146 -2.469 1.314 1.00 98.12 94 LEU A C 1
ATOM 734 O O . LEU A 1 94 ? -3.130 -2.430 2.048 1.00 98.12 94 LEU A O 1
ATOM 738 N N . GLY A 1 95 ? -0.993 -3.007 1.708 1.00 98.12 95 GLY A N 1
ATOM 739 C CA . GLY A 1 95 ? -0.737 -3.505 3.059 1.00 98.12 95 GLY A CA 1
ATOM 740 C C . GLY A 1 95 ? -1.028 -2.456 4.136 1.00 98.12 95 GLY A C 1
ATOM 741 O O . GLY A 1 95 ? -1.871 -2.673 5.015 1.00 98.12 95 GLY A O 1
ATOM 742 N N . HIS A 1 96 ? -0.427 -1.269 4.012 1.00 98.12 96 HIS A N 1
ATOM 743 C CA . HIS A 1 96 ? -0.703 -0.134 4.901 1.00 98.12 96 HIS A CA 1
ATOM 744 C C . HIS A 1 96 ? -2.166 0.326 4.848 1.00 98.12 96 HIS A C 1
ATOM 746 O O . HIS A 1 96 ? -2.786 0.580 5.885 1.00 98.12 96 HIS A O 1
ATOM 752 N N . THR A 1 97 ? -2.740 0.393 3.645 1.00 98.19 97 THR A N 1
ATOM 753 C CA . THR A 1 97 ? -4.148 0.758 3.424 1.00 98.19 97 THR A CA 1
ATOM 754 C C . THR A 1 97 ? -5.072 -0.192 4.183 1.00 98.19 97 THR A C 1
ATOM 756 O O . THR A 1 97 ? -5.983 0.242 4.885 1.00 98.19 97 THR A O 1
ATOM 759 N N . MET A 1 98 ? -4.807 -1.493 4.115 1.00 98.19 98 MET A N 1
ATOM 760 C CA . MET A 1 98 ? -5.585 -2.518 4.799 1.00 98.19 98 MET A CA 1
ATOM 761 C C . MET A 1 98 ? -5.407 -2.467 6.318 1.00 98.19 98 MET A C 1
ATOM 763 O O . MET A 1 98 ? -6.392 -2.577 7.054 1.00 98.19 98 MET A O 1
ATOM 767 N N . GLN A 1 99 ? -4.184 -2.235 6.802 1.00 98.06 99 GLN A N 1
ATOM 768 C CA . GLN A 1 99 ? -3.916 -2.062 8.231 1.00 98.06 99 GLN A CA 1
ATOM 769 C C . GLN A 1 99 ? -4.676 -0.855 8.799 1.00 98.06 99 GLN A C 1
ATOM 771 O O . GLN A 1 99 ? -5.322 -0.968 9.845 1.00 98.06 99 GLN A O 1
ATOM 776 N N . SER A 1 100 ? -4.672 0.270 8.081 1.00 98.00 100 SER A N 1
ATOM 777 C CA . SER A 1 100 ? -5.440 1.470 8.427 1.00 98.00 100 SER A CA 1
ATOM 778 C C . SER A 1 100 ? -6.949 1.233 8.377 1.00 98.00 100 SER A C 1
ATOM 780 O O . SER A 1 100 ? -7.655 1.554 9.331 1.00 98.00 100 SER A O 1
ATOM 782 N N . TYR A 1 101 ? -7.453 0.607 7.310 1.00 98.19 101 TYR A N 1
ATOM 783 C CA . TYR A 1 101 ? -8.874 0.298 7.148 1.00 98.19 101 TYR A CA 1
ATOM 784 C C . TYR A 1 101 ? -9.426 -0.535 8.310 1.00 98.19 101 TYR A C 1
ATOM 786 O O . TYR A 1 101 ? -10.463 -0.200 8.890 1.00 98.19 101 TYR A O 1
ATOM 794 N N . PHE A 1 102 ? -8.740 -1.623 8.672 1.00 97.81 102 PHE A N 1
ATOM 795 C CA . PHE A 1 102 ? -9.202 -2.488 9.753 1.00 97.81 102 PHE A CA 1
ATOM 796 C C . PHE A 1 102 ? -9.024 -1.851 11.129 1.00 97.81 102 PHE A C 1
ATOM 798 O O . PHE A 1 102 ? -9.907 -2.011 11.973 1.00 97.81 102 PHE A O 1
ATOM 805 N N . SER A 1 103 ? -7.943 -1.097 11.351 1.00 97.88 103 SER A N 1
ATOM 806 C CA . SER A 1 103 ? -7.735 -0.380 12.613 1.00 97.88 103 SER A CA 1
ATOM 807 C C . SER A 1 103 ? -8.830 0.662 12.838 1.00 97.88 103 SER A C 1
ATOM 809 O O . SER A 1 103 ? -9.497 0.610 13.869 1.00 97.88 103 SER A O 1
ATOM 811 N N . ASN A 1 104 ? -9.123 1.506 11.842 1.00 97.69 104 ASN A N 1
ATOM 812 C CA . ASN A 1 104 ? -10.192 2.510 11.918 1.00 97.69 104 ASN A CA 1
ATOM 813 C C . ASN A 1 104 ? -11.575 1.878 12.147 1.00 97.69 104 ASN A C 1
ATOM 815 O O . ASN A 1 104 ? -12.409 2.428 12.860 1.00 97.69 104 ASN A O 1
ATOM 819 N N . LYS A 1 105 ? -11.830 0.687 11.590 1.00 96.69 105 LYS A N 1
ATOM 820 C CA . LYS A 1 105 ? -13.103 -0.027 11.784 1.00 96.69 105 LYS A CA 1
ATOM 821 C C . LYS A 1 105 ? -13.264 -0.710 13.139 1.00 96.69 105 LYS A C 1
ATOM 823 O O . LYS A 1 105 ? -14.395 -1.024 13.517 1.00 96.69 105 LYS A O 1
ATOM 828 N N . LYS A 1 106 ? -12.168 -1.072 13.804 1.00 97.44 106 LYS A N 1
ATOM 829 C CA . LYS A 1 106 ? -12.195 -1.952 14.986 1.00 97.44 106 LYS A CA 1
ATOM 830 C C . LYS A 1 106 ? -11.730 -1.271 16.264 1.00 97.44 106 LYS A C 1
ATOM 832 O O . LYS A 1 106 ? -12.018 -1.788 17.339 1.00 97.44 106 LYS A O 1
ATOM 837 N N . GLN A 1 107 ? -11.040 -0.143 16.158 1.00 97.81 107 GLN A N 1
ATOM 838 C CA . GLN A 1 107 ? -10.549 0.635 17.287 1.00 97.81 107 GLN A CA 1
ATOM 839 C C . GLN A 1 107 ? -11.228 1.998 17.318 1.00 97.81 107 GLN A C 1
ATOM 841 O O . GLN A 1 107 ? -11.479 2.546 16.252 1.00 97.81 107 GLN A O 1
ATOM 846 N N . PRO A 1 108 ? -11.496 2.574 18.503 1.00 97.19 108 PRO A N 1
ATOM 847 C CA . PRO A 1 108 ? -11.929 3.962 18.598 1.00 97.19 108 PRO A CA 1
ATOM 848 C C . PRO A 1 108 ? -10.818 4.900 18.103 1.00 97.19 108 PRO A C 1
ATOM 850 O O . PRO A 1 108 ? -9.638 4.567 18.216 1.00 97.19 108 PRO A O 1
ATOM 853 N N . TYR A 1 109 ? -11.181 6.104 17.646 1.00 96.75 109 TYR A N 1
ATOM 854 C CA . TYR A 1 109 ? -10.244 7.102 17.102 1.00 96.75 109 TYR A CA 1
ATOM 855 C C . TYR A 1 109 ? -8.920 7.247 17.884 1.00 96.75 109 TYR A C 1
ATOM 857 O O . TYR A 1 109 ? -7.863 7.177 17.257 1.00 96.75 109 TYR A O 1
ATOM 865 N N . PRO A 1 110 ? -8.911 7.349 19.232 1.00 96.69 110 PRO A N 1
ATOM 866 C CA . PRO A 1 110 ? -7.665 7.498 19.991 1.00 96.69 110 PRO A CA 1
ATOM 867 C C . PRO A 1 110 ? -6.706 6.297 19.923 1.00 96.69 110 PRO A C 1
ATOM 869 O O . PRO A 1 110 ? -5.548 6.436 20.304 1.00 96.69 110 PRO A O 1
ATOM 872 N N . LEU A 1 111 ? -7.180 5.124 19.489 1.00 96.38 111 LEU A N 1
ATOM 873 C CA . LEU A 1 111 ? -6.429 3.862 19.446 1.00 96.38 111 LEU A CA 1
ATOM 874 C C . LEU A 1 111 ? -6.261 3.304 18.026 1.00 96.38 111 LEU A C 1
ATOM 876 O O . LEU A 1 111 ? -5.667 2.242 17.855 1.00 96.38 111 LEU A O 1
ATOM 880 N N . ALA A 1 112 ? -6.794 3.983 17.011 1.00 96.69 112 ALA A N 1
ATOM 881 C CA . ALA A 1 112 ? -6.764 3.494 15.636 1.00 96.69 112 ALA A CA 1
ATOM 882 C C . ALA A 1 112 ? -5.397 3.668 14.960 1.00 96.69 112 ALA A C 1
ATOM 884 O O . ALA A 1 112 ? -5.038 2.885 14.083 1.00 96.69 112 ALA A O 1
ATOM 885 N N . SER A 1 113 ? -4.606 4.654 15.394 1.00 95.19 113 SER A N 1
ATOM 886 C CA . SER A 1 113 ? -3.231 4.814 14.922 1.00 95.19 113 SER A CA 1
ATOM 887 C C . SER A 1 113 ? -2.326 3.757 15.551 1.00 95.19 113 SER A C 1
ATOM 889 O O . SER A 1 113 ? -2.194 3.679 16.772 1.00 95.19 113 SER A O 1
ATOM 891 N N . TYR A 1 114 ? -1.644 2.987 14.712 1.00 95.81 114 TYR A N 1
ATOM 892 C CA . TYR A 1 114 ? -0.633 2.020 15.129 1.00 95.81 114 TYR A CA 1
ATOM 893 C C . TYR A 1 114 ? 0.773 2.646 15.129 1.00 95.81 114 TYR A C 1
ATOM 895 O O . TYR A 1 114 ? 1.036 3.589 14.379 1.00 95.81 114 TYR A O 1
ATOM 903 N N . PRO A 1 115 ? 1.696 2.168 15.984 1.00 95.38 115 PRO A N 1
ATOM 904 C CA . PRO A 1 115 ? 3.058 2.686 16.026 1.00 95.38 115 PRO A CA 1
ATOM 905 C C . PRO A 1 115 ? 3.870 2.238 14.804 1.00 95.38 115 PRO A C 1
ATOM 907 O O . PRO A 1 115 ? 3.657 1.149 14.272 1.00 95.38 115 PRO A O 1
ATOM 910 N N . ILE A 1 116 ? 4.890 3.025 14.442 1.00 93.62 116 ILE A N 1
ATOM 911 C CA . ILE A 1 116 ? 5.821 2.722 13.334 1.00 93.62 116 ILE A CA 1
ATOM 912 C C . ILE A 1 116 ? 6.437 1.324 13.472 1.00 93.62 116 ILE A C 1
ATOM 914 O O . ILE A 1 116 ? 6.647 0.641 12.478 1.00 93.62 116 ILE A O 1
ATOM 918 N N . PHE A 1 117 ? 6.659 0.863 14.707 1.00 96.25 117 PHE A N 1
ATOM 919 C CA . PHE A 1 117 ? 7.208 -0.464 14.993 1.00 96.25 117 PHE A CA 1
ATOM 920 C C . PHE A 1 117 ? 6.455 -1.612 14.294 1.00 96.25 117 PHE A C 1
ATOM 922 O O . PHE A 1 117 ? 7.078 -2.60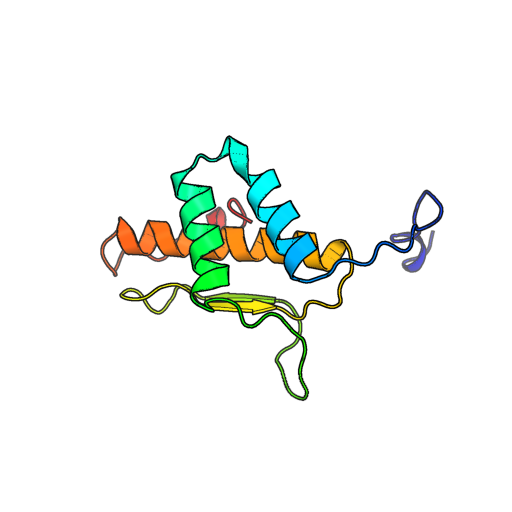5 13.937 1.00 96.25 117 PHE A O 1
ATOM 929 N N . VAL A 1 118 ? 5.137 -1.484 14.095 1.00 96.06 118 VAL A N 1
ATOM 930 C CA . VAL A 1 118 ? 4.312 -2.504 13.419 1.00 96.06 118 VAL A CA 1
ATOM 931 C C . VAL A 1 118 ? 3.802 -2.061 12.046 1.00 96.06 118 VAL A C 1
ATOM 933 O O . VAL A 1 118 ? 3.036 -2.797 11.428 1.00 96.06 118 VAL A O 1
ATOM 936 N N . ALA A 1 119 ? 4.163 -0.862 11.582 1.00 95.06 119 ALA A N 1
ATOM 937 C CA . ALA A 1 119 ? 3.622 -0.299 10.345 1.00 95.06 119 ALA A CA 1
ATOM 938 C C . ALA A 1 119 ? 4.098 -1.068 9.101 1.00 95.06 119 ALA A C 1
ATOM 940 O O . ALA A 1 119 ? 3.298 -1.319 8.210 1.00 95.06 119 ALA A O 1
ATOM 941 N N . GLU A 1 120 ? 5.354 -1.519 9.095 1.00 97.06 120 GLU A N 1
ATOM 942 C CA . GLU A 1 120 ? 5.977 -2.257 7.980 1.00 97.06 120 GLU A CA 1
ATOM 943 C C . GLU A 1 120 ? 5.783 -3.782 8.057 1.00 97.06 120 GLU A C 1
ATOM 945 O O . GLU A 1 120 ? 6.461 -4.544 7.379 1.00 97.06 120 GLU A O 1
ATOM 950 N N . VAL A 1 121 ? 4.920 -4.267 8.957 1.00 96.62 121 VAL A N 1
ATOM 951 C CA . VAL A 1 121 ? 4.616 -5.709 9.057 1.00 96.62 121 VAL A CA 1
ATOM 952 C C . VAL A 1 121 ? 3.523 -6.103 8.066 1.00 96.62 121 VAL A C 1
ATOM 954 O O . VAL A 1 121 ? 3.477 -7.244 7.613 1.00 96.62 121 VAL A O 1
ATOM 957 N N . ALA A 1 122 ? 2.606 -5.176 7.779 1.00 94.75 122 ALA A N 1
ATOM 958 C CA . ALA A 1 122 ? 1.503 -5.407 6.856 1.00 94.75 122 ALA A CA 1
ATOM 959 C C . ALA A 1 122 ? 1.886 -5.176 5.385 1.00 94.75 122 ALA A C 1
ATOM 961 O O . ALA A 1 122 ? 1.124 -5.602 4.515 1.00 94.75 122 ALA A O 1
ATOM 962 N N . SER A 1 123 ? 3.001 -4.482 5.132 1.00 87.94 123 SER A N 1
ATOM 963 C CA . SER A 1 123 ? 3.472 -4.011 3.826 1.00 87.94 123 SER A CA 1
ATOM 964 C C . SER A 1 123 ? 4.719 -4.751 3.331 1.00 87.94 123 SER A C 1
ATOM 966 O O . SER A 1 123 ? 5.401 -5.425 4.133 1.00 87.94 123 SER A O 1
#

pLDDT: mean 94.97, std 5.3, range [73.06, 98.44]

Radius of gyration: 16.21 Å; chains: 1; bounding box: 48×35×40 Å

Foldseek 3Di:
DDPVVVPPDPDDDDPQFADPVRLLVVLLVVCVVVDDVLSVVSVCCVVVVLEPQADDPPDDDAKAWALLPLVDQIHIYHHDPRGPVSSVSVNQRSLLSSLSRVLSVPDPNVRSDDDPVCSRVSD